Protein AF-A0A3B9BKG1-F1 (afdb_monomer_lite)

Structure (mmCIF, N/CA/C/O backbone):
data_AF-A0A3B9BKG1-F1
#
_entry.id   AF-A0A3B9BKG1-F1
#
loop_
_atom_site.group_PDB
_atom_site.id
_atom_site.type_symbol
_atom_site.label_atom_id
_atom_site.label_alt_id
_atom_site.label_comp_id
_atom_site.label_asym_id
_atom_site.label_entity_id
_atom_site.label_seq_id
_atom_site.pdbx_PDB_ins_code
_atom_site.Cartn_x
_atom_site.Cartn_y
_atom_site.Cartn_z
_atom_site.occupancy
_atom_site.B_iso_or_equiv
_atom_site.auth_seq_id
_atom_site.auth_comp_id
_atom_site.auth_asym_id
_atom_site.auth_atom_id
_atom_site.pdbx_PDB_model_num
ATOM 1 N N . MET A 1 1 ? 39.204 -1.267 -49.281 1.00 63.12 1 MET A N 1
ATOM 2 C CA . MET A 1 1 ? 39.635 -0.740 -47.963 1.00 63.12 1 MET A CA 1
ATOM 3 C C . MET A 1 1 ? 38.884 0.532 -47.555 1.00 63.12 1 MET A C 1
ATOM 5 O O . MET A 1 1 ? 38.162 0.467 -46.575 1.00 63.12 1 MET A O 1
ATOM 9 N N . ARG A 1 2 ? 38.929 1.644 -48.314 1.00 71.88 2 ARG A N 1
ATOM 10 C CA . ARG A 1 2 ? 38.238 2.910 -47.951 1.00 71.88 2 ARG A CA 1
ATOM 11 C C . ARG A 1 2 ? 36.724 2.782 -47.713 1.00 71.88 2 ARG A C 1
ATOM 13 O O . ARG A 1 2 ? 36.225 3.286 -46.722 1.00 71.88 2 ARG A O 1
ATOM 20 N N . LYS A 1 3 ? 36.000 2.078 -48.594 1.00 71.31 3 LYS A N 1
ATOM 21 C CA . LYS A 1 3 ? 34.551 1.848 -48.432 1.00 71.31 3 LYS A CA 1
ATOM 22 C C . LYS A 1 3 ? 34.247 1.057 -47.154 1.00 71.31 3 LYS A C 1
ATOM 24 O O . LYS A 1 3 ? 33.406 1.485 -46.385 1.00 71.31 3 LYS A O 1
ATOM 29 N N . PHE A 1 4 ? 34.973 -0.034 -46.901 1.00 76.50 4 PHE A N 1
ATOM 30 C CA . PHE A 1 4 ? 34.823 -0.849 -45.687 1.00 76.50 4 PHE A CA 1
ATOM 31 C C . PHE A 1 4 ? 35.035 -0.029 -44.406 1.00 76.50 4 PHE A C 1
ATOM 33 O O . PHE A 1 4 ? 34.214 -0.111 -43.504 1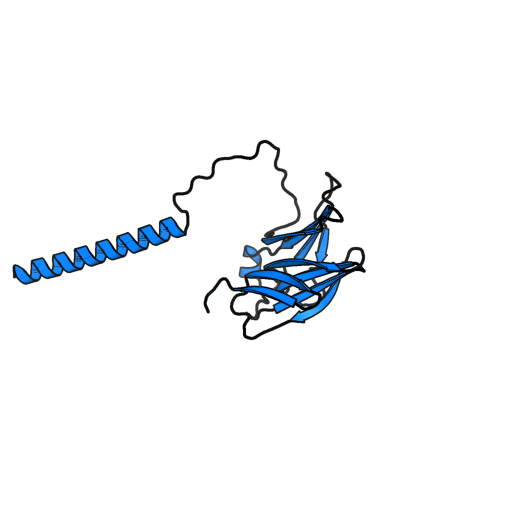.00 76.50 4 PHE A O 1
ATOM 40 N N . LEU A 1 5 ? 36.061 0.830 -44.379 1.00 75.94 5 LEU A N 1
ATOM 41 C CA . LEU A 1 5 ? 36.351 1.707 -43.241 1.00 75.94 5 LEU A CA 1
ATOM 42 C C . LEU A 1 5 ? 35.248 2.759 -43.000 1.00 75.94 5 LEU A C 1
ATOM 44 O O . LEU A 1 5 ? 34.920 3.065 -41.857 1.00 75.94 5 LEU A O 1
ATOM 48 N N . ILE A 1 6 ? 34.652 3.285 -44.079 1.00 82.38 6 ILE A N 1
ATOM 49 C CA . ILE A 1 6 ? 33.501 4.199 -44.007 1.00 82.38 6 ILE A CA 1
ATOM 50 C C . ILE A 1 6 ? 32.278 3.463 -43.445 1.00 82.38 6 ILE A C 1
ATOM 52 O O . ILE A 1 6 ? 31.661 3.956 -42.510 1.00 82.38 6 ILE A O 1
ATOM 56 N N . TRP A 1 7 ? 31.966 2.263 -43.949 1.00 85.25 7 TRP A N 1
ATOM 57 C CA . TRP A 1 7 ? 30.835 1.462 -43.465 1.00 85.25 7 TRP A CA 1
ATOM 58 C C . TRP A 1 7 ? 30.982 1.073 -41.990 1.00 85.25 7 TRP A C 1
ATOM 60 O O . TRP A 1 7 ? 30.036 1.241 -41.225 1.00 85.25 7 TRP A O 1
ATOM 70 N N . SER A 1 8 ? 32.164 0.618 -41.561 1.00 87.00 8 SER A N 1
ATOM 71 C CA . SER A 1 8 ? 32.418 0.297 -40.151 1.00 87.00 8 SER A CA 1
ATOM 72 C C . SER A 1 8 ? 32.323 1.531 -39.251 1.00 87.00 8 SER A C 1
ATOM 74 O O . SER A 1 8 ? 31.765 1.449 -38.160 1.00 87.00 8 SER A O 1
ATOM 76 N N . GLY A 1 9 ? 32.817 2.684 -39.717 1.00 92.00 9 GLY A N 1
ATOM 77 C CA . GLY A 1 9 ? 32.697 3.952 -38.995 1.00 92.00 9 GLY A CA 1
ATOM 78 C C . GLY A 1 9 ? 31.243 4.411 -38.857 1.00 92.00 9 GLY A C 1
ATOM 79 O O . GLY A 1 9 ? 30.825 4.805 -37.771 1.00 92.00 9 GLY A O 1
ATOM 80 N N . SER A 1 10 ? 30.447 4.298 -39.924 1.00 92.69 10 SER A N 1
ATOM 81 C CA . SER A 1 10 ? 29.017 4.618 -39.897 1.00 92.69 10 SER A CA 1
ATOM 82 C C . SER A 1 10 ? 28.234 3.699 -38.960 1.00 92.69 10 SER A C 1
ATOM 84 O O . SER A 1 10 ? 27.397 4.186 -38.208 1.00 92.69 10 SER A O 1
ATOM 86 N N . ILE A 1 11 ? 28.522 2.394 -38.955 1.00 95.62 11 ILE A N 1
ATOM 87 C CA . ILE A 1 11 ? 27.881 1.439 -38.038 1.00 95.62 11 ILE A CA 1
ATOM 88 C C . ILE A 1 11 ? 28.213 1.784 -36.585 1.00 95.62 11 ILE A C 1
ATOM 90 O O . ILE A 1 11 ? 27.308 1.856 -35.756 1.00 95.62 11 ILE A O 1
ATOM 94 N N . LEU A 1 12 ? 29.486 2.046 -36.277 1.00 96.44 12 LEU A N 1
ATOM 95 C CA . LEU A 1 12 ? 29.896 2.426 -34.927 1.00 96.44 12 LEU A CA 1
ATOM 96 C C . LEU A 1 12 ? 29.211 3.723 -34.473 1.00 96.44 12 LEU A C 1
ATOM 98 O O . LEU A 1 12 ? 28.721 3.792 -33.350 1.00 96.44 12 LEU A O 1
ATOM 102 N N . LEU A 1 13 ? 29.125 4.726 -35.351 1.00 97.06 13 LEU A N 1
ATOM 103 C CA . LEU A 1 13 ? 28.426 5.975 -35.053 1.00 97.06 13 LEU A CA 1
ATOM 104 C C . LEU A 1 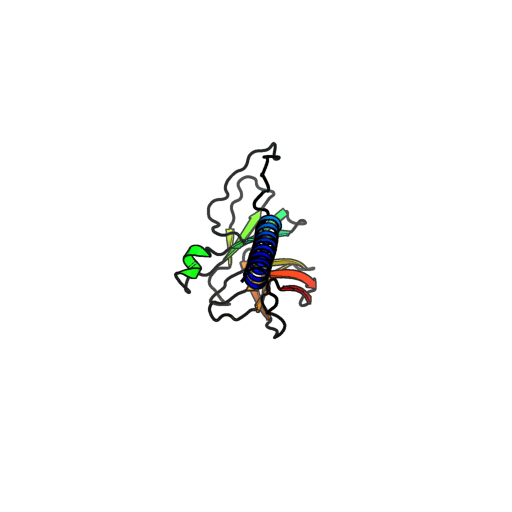13 ? 26.935 5.738 -34.779 1.00 97.06 13 LEU A C 1
ATOM 106 O O . LEU A 1 13 ? 26.409 6.270 -33.806 1.00 97.06 13 LEU A O 1
ATOM 110 N N . ILE A 1 14 ? 26.262 4.920 -35.594 1.00 97.75 14 ILE A N 1
ATOM 111 C CA . ILE A 1 14 ? 24.848 4.577 -35.385 1.00 97.75 14 ILE A CA 1
ATOM 112 C C . ILE A 1 14 ? 24.661 3.885 -34.032 1.00 97.75 14 ILE A C 1
ATOM 114 O O . ILE A 1 14 ? 23.768 4.266 -33.280 1.00 97.75 14 ILE A O 1
ATOM 118 N N . LEU A 1 15 ? 25.519 2.921 -33.685 1.00 97.94 15 LEU A N 1
ATOM 119 C CA . LEU A 1 15 ? 25.455 2.238 -32.392 1.00 97.94 15 LEU A CA 1
ATOM 120 C C . LEU A 1 15 ? 25.651 3.211 -31.226 1.00 97.94 15 LEU A C 1
ATOM 122 O O . LEU A 1 15 ? 24.878 3.177 -30.274 1.00 97.94 15 LEU A O 1
ATOM 126 N N . LEU A 1 16 ? 26.628 4.118 -31.313 1.00 98.06 16 LEU A N 1
ATOM 127 C CA . LEU A 1 16 ? 26.847 5.141 -30.289 1.00 98.06 16 LEU A CA 1
ATOM 128 C C . LEU A 1 16 ? 25.638 6.067 -30.138 1.00 98.06 16 LEU A C 1
ATOM 130 O O . LEU A 1 16 ? 25.251 6.372 -29.011 1.00 98.06 16 LEU A O 1
ATOM 134 N N . LEU A 1 17 ? 25.016 6.483 -31.243 1.00 98.25 17 LEU A N 1
ATOM 135 C CA . LEU A 1 17 ? 23.815 7.319 -31.212 1.00 98.25 17 LEU A CA 1
ATOM 136 C C . LEU A 1 17 ? 22.628 6.580 -30.587 1.00 98.25 17 LEU A C 1
ATOM 138 O O . LEU A 1 17 ? 21.941 7.151 -29.743 1.00 98.25 17 LEU A O 1
ATOM 142 N N . VAL A 1 18 ? 22.416 5.309 -30.940 1.00 98.31 18 VAL A N 1
ATOM 143 C CA . VAL A 1 18 ? 21.352 4.478 -30.356 1.00 98.31 18 VAL A CA 1
ATOM 144 C C . VAL A 1 18 ? 21.588 4.273 -28.863 1.00 98.31 18 VAL A C 1
ATOM 146 O O . VAL A 1 18 ? 20.689 4.529 -28.067 1.00 98.31 18 VAL A O 1
ATOM 149 N N . CYS A 1 19 ? 22.797 3.880 -28.459 1.00 98.38 19 CYS A N 1
ATOM 150 C CA . CYS A 1 19 ? 23.144 3.721 -27.048 1.00 98.38 19 CYS A CA 1
ATOM 151 C C . CYS A 1 19 ? 22.964 5.032 -26.276 1.00 98.38 19 CYS A C 1
ATOM 153 O O . CYS A 1 19 ? 22.360 5.027 -25.208 1.00 98.38 19 CYS A O 1
ATOM 155 N N . SER A 1 20 ? 23.421 6.159 -26.828 1.00 98.06 20 SER A N 1
ATOM 156 C CA . SER A 1 20 ? 23.258 7.471 -26.190 1.00 98.06 20 SER A CA 1
ATOM 157 C C . SER A 1 20 ? 21.784 7.832 -26.035 1.00 98.06 20 SER A C 1
ATOM 159 O O . SER A 1 20 ? 21.371 8.266 -24.965 1.00 98.06 20 SER A O 1
ATOM 161 N N . PHE A 1 21 ? 20.971 7.600 -27.069 1.00 98.19 21 PHE A N 1
ATOM 162 C CA . PHE A 1 21 ? 19.529 7.821 -27.006 1.00 98.19 21 PHE A CA 1
ATOM 163 C C . PHE A 1 21 ? 18.869 6.971 -25.915 1.00 98.19 21 PHE A C 1
ATOM 165 O O . PHE A 1 21 ? 18.082 7.498 -25.133 1.00 98.19 21 PHE A O 1
ATOM 172 N N . LEU A 1 22 ? 19.205 5.680 -25.829 1.00 98.06 22 LEU A N 1
ATOM 173 C CA . LEU A 1 22 ? 18.661 4.779 -24.810 1.00 98.06 22 LEU A CA 1
ATOM 174 C C . LEU A 1 22 ? 19.084 5.190 -23.394 1.00 98.06 22 LEU A C 1
ATOM 176 O O . LEU A 1 22 ? 18.243 5.211 -22.500 1.00 98.06 22 LEU A O 1
ATOM 180 N N . VAL A 1 23 ? 20.349 5.573 -23.197 1.00 98.12 23 VAL A N 1
ATOM 181 C CA . VAL A 1 23 ? 20.853 6.063 -21.904 1.00 98.12 23 VAL A CA 1
ATOM 182 C C . VAL A 1 23 ? 20.146 7.353 -21.503 1.00 98.12 23 VAL A C 1
ATOM 184 O O . VAL A 1 23 ? 19.643 7.442 -20.389 1.00 98.12 23 VAL A O 1
ATOM 187 N N . ILE A 1 24 ? 20.048 8.333 -22.406 1.00 97.69 24 ILE A N 1
ATOM 188 C CA . ILE A 1 24 ? 19.346 9.592 -22.124 1.00 97.69 24 ILE A CA 1
ATOM 189 C C . ILE A 1 24 ? 17.885 9.305 -21.777 1.00 97.69 24 ILE A C 1
ATOM 191 O O . ILE A 1 24 ? 17.399 9.789 -20.761 1.00 97.69 24 ILE A O 1
ATOM 195 N N . ARG A 1 25 ? 17.202 8.462 -22.562 1.00 97.38 25 ARG A N 1
ATOM 196 C CA . ARG A 1 25 ? 15.817 8.051 -22.291 1.00 97.38 25 ARG A CA 1
ATOM 197 C C . ARG A 1 25 ? 15.670 7.430 -20.909 1.00 97.38 25 ARG A C 1
ATOM 199 O O . ARG A 1 25 ? 14.759 7.830 -20.198 1.00 97.38 25 ARG A O 1
ATOM 206 N N . PHE A 1 26 ? 16.561 6.514 -20.532 1.00 97.06 26 PHE A N 1
ATOM 207 C CA . PHE A 1 26 ? 16.555 5.866 -19.222 1.00 97.06 26 PHE A CA 1
ATOM 208 C C . PHE A 1 26 ? 16.785 6.861 -18.076 1.00 97.06 26 PHE A C 1
ATOM 210 O O . PHE A 1 26 ? 16.043 6.853 -17.094 1.00 97.06 26 PHE A O 1
ATOM 217 N N . LEU A 1 27 ? 17.782 7.743 -18.200 1.00 97.69 27 LEU A N 1
ATOM 218 C CA . LEU A 1 27 ? 18.088 8.743 -17.174 1.00 97.69 27 LEU A CA 1
ATOM 219 C C . LEU A 1 27 ? 16.939 9.748 -17.019 1.00 97.69 27 LEU A C 1
ATOM 221 O O . LEU A 1 27 ? 16.564 10.087 -15.899 1.00 97.69 27 LEU A O 1
ATOM 225 N N . THR A 1 28 ? 16.334 10.180 -18.129 1.00 96.50 28 THR A N 1
ATOM 226 C CA . THR A 1 28 ? 15.171 11.072 -18.108 1.00 96.50 28 THR A CA 1
ATOM 227 C C . THR A 1 28 ? 13.930 10.380 -17.544 1.00 96.50 28 THR A C 1
ATOM 229 O O . THR A 1 28 ? 13.273 10.962 -16.691 1.00 96.50 28 THR A O 1
ATOM 232 N N . SER A 1 29 ? 13.610 9.145 -17.953 1.00 95.25 29 SER A N 1
ATOM 233 C CA . SER A 1 29 ? 12.439 8.421 -17.426 1.00 95.25 29 SER A CA 1
ATOM 234 C C . SER A 1 29 ? 12.567 8.078 -15.944 1.00 95.25 29 SER A C 1
ATOM 236 O O . SER A 1 29 ? 11.560 7.963 -15.258 1.00 95.25 29 SER A O 1
ATOM 238 N N . SER A 1 30 ? 13.799 7.928 -15.453 1.00 95.69 30 SER A N 1
ATOM 239 C CA . SER A 1 30 ? 14.095 7.675 -14.039 1.00 95.69 30 SER A CA 1
ATOM 240 C C . SER A 1 30 ? 14.192 8.958 -13.207 1.00 95.69 30 SER A C 1
ATOM 242 O O . SER A 1 30 ? 14.594 8.892 -12.050 1.00 95.69 30 SER A O 1
ATOM 244 N N . ASN A 1 31 ? 13.883 10.128 -13.785 1.00 95.81 31 ASN A N 1
ATOM 245 C CA . ASN A 1 31 ? 14.009 11.433 -13.127 1.00 95.81 31 ASN A CA 1
ATOM 246 C C . ASN A 1 31 ? 15.415 11.710 -12.552 1.00 95.81 31 ASN A C 1
ATOM 248 O O . ASN A 1 31 ? 15.557 12.444 -11.579 1.00 95.81 31 ASN A O 1
ATOM 252 N N . TYR A 1 32 ? 16.474 11.162 -13.161 1.00 96.56 32 TYR A N 1
ATOM 253 C CA . TYR A 1 32 ? 17.847 11.254 -12.639 1.00 96.56 32 TYR A CA 1
ATOM 254 C C . TYR A 1 32 ? 18.352 12.700 -12.502 1.00 96.56 32 TYR A C 1
ATOM 256 O O . TYR A 1 32 ? 19.176 13.003 -11.645 1.00 96.56 32 TYR A O 1
ATOM 264 N N . PHE A 1 33 ? 17.865 13.600 -13.357 1.00 95.69 33 PHE A N 1
ATOM 265 C CA . PHE A 1 33 ? 18.269 15.009 -13.376 1.00 95.69 33 PHE A CA 1
ATOM 266 C C . PHE A 1 33 ? 17.336 15.923 -12.569 1.00 95.69 33 PHE A C 1
ATOM 268 O O . PHE A 1 33 ? 17.474 17.143 -12.638 1.00 95.69 33 PHE A O 1
ATOM 275 N N . THR A 1 34 ? 16.370 15.361 -11.842 1.00 94.62 34 THR A N 1
ATOM 276 C CA . THR A 1 34 ? 15.419 16.133 -11.041 1.00 94.62 34 THR A CA 1
ATOM 277 C C . THR A 1 34 ? 16.038 16.489 -9.693 1.00 94.62 34 THR A C 1
ATOM 279 O O . THR A 1 34 ? 16.384 15.611 -8.907 1.00 94.62 34 THR A O 1
ATOM 282 N N . THR A 1 35 ? 16.135 17.785 -9.401 1.00 95.25 35 THR A N 1
ATOM 283 C CA . THR A 1 35 ? 16.521 18.290 -8.076 1.00 95.25 35 THR A CA 1
ATOM 284 C C . THR A 1 35 ? 15.276 18.487 -7.217 1.00 95.25 35 THR A C 1
ATOM 286 O O . THR A 1 35 ? 14.286 19.054 -7.680 1.00 95.25 35 THR A O 1
ATOM 289 N N . LEU A 1 36 ? 15.321 18.028 -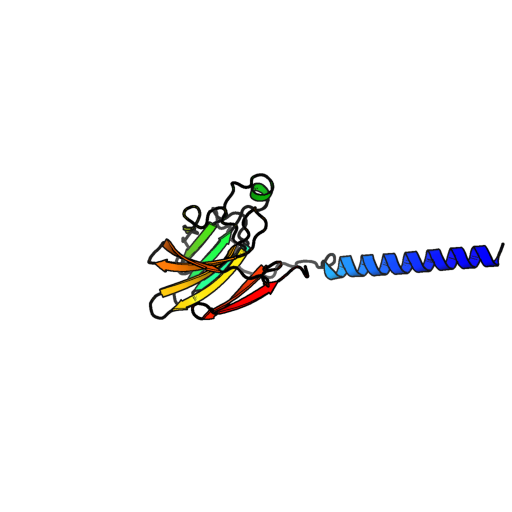5.964 1.00 92.25 36 LEU A N 1
ATOM 290 C CA . LEU A 1 36 ? 14.245 18.224 -4.994 1.00 92.25 36 LEU A CA 1
ATOM 291 C C . LEU A 1 36 ? 14.537 19.453 -4.133 1.00 92.25 36 LEU A C 1
ATOM 293 O O . LEU A 1 36 ? 15.419 19.422 -3.278 1.00 92.25 36 LEU A O 1
ATOM 297 N N . GLU A 1 37 ? 13.769 20.516 -4.346 1.00 93.19 37 GLU A N 1
ATOM 298 C CA . GLU A 1 37 ? 13.819 21.719 -3.517 1.00 93.19 37 GLU A CA 1
ATOM 299 C C . GLU A 1 37 ? 12.803 21.609 -2.359 1.00 93.19 37 GLU A C 1
ATOM 301 O O . GLU A 1 37 ? 11.632 21.267 -2.594 1.00 93.19 37 GLU A O 1
ATOM 306 N N . PRO A 1 38 ? 13.199 21.889 -1.102 1.00 88.88 38 PRO A N 1
ATOM 307 C CA . PRO A 1 38 ? 12.272 21.920 0.024 1.00 88.88 38 PRO A CA 1
ATOM 308 C C . PRO A 1 38 ? 11.179 22.977 -0.179 1.00 88.88 38 PRO A C 1
ATOM 310 O O . PRO A 1 38 ? 11.470 24.146 -0.415 1.00 88.88 38 PRO A O 1
ATOM 313 N N . HIS A 1 39 ? 9.914 22.576 -0.051 1.00 89.00 39 HIS A N 1
ATOM 314 C CA . HIS A 1 39 ? 8.754 23.455 -0.266 1.00 89.00 39 HIS A CA 1
ATOM 315 C C . HIS A 1 39 ? 7.747 23.440 0.897 1.00 89.00 39 HIS A C 1
ATOM 317 O O . HIS A 1 39 ? 6.697 24.075 0.814 1.00 89.00 39 HIS A O 1
ATOM 323 N N . PHE A 1 40 ? 8.050 22.733 1.989 1.00 91.12 40 PHE A N 1
ATOM 324 C CA . PHE A 1 40 ? 7.199 22.674 3.175 1.00 91.12 40 PHE A CA 1
ATOM 325 C C . PHE A 1 40 ? 7.685 23.662 4.240 1.00 91.12 40 PHE A C 1
ATOM 327 O O . PHE A 1 40 ? 8.838 23.610 4.660 1.00 91.12 40 PHE A O 1
ATOM 334 N N . ALA A 1 41 ? 6.799 24.560 4.676 1.00 88.25 41 ALA A N 1
ATOM 335 C CA . ALA A 1 41 ? 7.106 25.595 5.668 1.00 88.25 41 ALA A CA 1
ATOM 336 C C . ALA A 1 41 ? 6.835 25.167 7.127 1.00 88.25 41 ALA A C 1
ATOM 338 O O . ALA A 1 41 ? 7.050 25.958 8.043 1.00 88.25 41 ALA A O 1
ATOM 339 N N . GLY A 1 42 ? 6.320 23.953 7.347 1.00 90.00 42 GLY A N 1
ATOM 340 C CA . GLY A 1 42 ? 6.030 23.416 8.678 1.00 90.00 42 GLY A CA 1
ATOM 341 C C . GLY A 1 42 ? 7.191 22.625 9.285 1.00 90.00 42 GLY A C 1
ATOM 342 O O . GLY A 1 42 ? 8.321 22.656 8.800 1.00 90.00 42 GLY A O 1
ATOM 343 N N . SER A 1 43 ? 6.900 21.884 10.354 1.00 89.44 43 SER A N 1
ATOM 344 C CA . SER A 1 43 ? 7.825 20.925 10.961 1.00 89.44 43 SER A CA 1
ATOM 345 C C . SER A 1 43 ? 7.435 19.495 10.593 1.00 89.44 43 SER A C 1
ATOM 347 O O . SER A 1 43 ? 6.258 19.146 10.549 1.00 89.44 43 SER A O 1
ATOM 349 N N . CYS A 1 44 ? 8.437 18.660 10.333 1.00 89.50 44 CYS A N 1
ATOM 350 C CA . CYS A 1 44 ? 8.243 17.230 10.130 1.00 89.50 44 CYS A CA 1
ATOM 351 C C . CYS A 1 44 ? 8.619 16.491 11.410 1.00 89.50 44 CYS A C 1
ATOM 353 O O . CYS A 1 44 ? 9.668 16.758 12.001 1.00 89.50 44 CYS A O 1
ATOM 355 N N . GLN A 1 45 ? 7.791 15.531 11.806 1.00 87.00 45 GLN A N 1
ATOM 356 C CA . GLN A 1 45 ? 8.107 14.599 12.879 1.00 87.00 45 GLN A CA 1
ATOM 357 C C . GLN A 1 45 ? 8.054 13.177 12.339 1.00 87.00 45 GLN A C 1
ATOM 359 O O . GLN A 1 45 ? 7.169 12.817 11.567 1.00 87.00 45 GLN A O 1
ATOM 364 N N . MET A 1 46 ? 9.035 12.374 12.734 1.00 87.06 46 MET A N 1
ATOM 365 C CA . MET A 1 46 ? 9.058 10.960 12.392 1.00 87.06 46 MET A CA 1
ATOM 366 C C . MET A 1 46 ? 8.027 10.227 13.247 1.00 87.06 46 MET A C 1
ATOM 368 O O . MET A 1 46 ? 8.034 10.381 14.466 1.00 87.06 46 MET A O 1
ATOM 372 N N . LEU A 1 47 ? 7.187 9.406 12.619 1.00 84.94 47 LEU A N 1
ATOM 373 C CA . LEU A 1 47 ? 6.285 8.500 13.325 1.00 84.94 47 LEU A CA 1
ATOM 374 C C . LEU A 1 47 ? 7.039 7.196 13.630 1.00 84.94 47 LEU A C 1
ATOM 376 O O . LEU A 1 47 ? 7.321 6.432 12.705 1.00 84.94 47 LEU A O 1
ATOM 380 N N . PRO A 1 48 ? 7.424 6.930 14.891 1.00 86.25 48 PRO A N 1
ATOM 381 C CA . PRO A 1 48 ? 8.128 5.701 15.225 1.00 86.25 48 PRO A CA 1
ATOM 382 C C . PRO A 1 48 ? 7.183 4.494 15.140 1.00 86.25 48 PRO A C 1
ATOM 384 O O . PRO A 1 48 ? 5.983 4.612 15.377 1.00 86.25 48 PRO A O 1
ATOM 387 N N . GLY A 1 49 ? 7.740 3.313 14.869 1.00 84.94 49 GLY A N 1
ATOM 388 C CA . GLY A 1 49 ? 7.014 2.039 14.965 1.00 84.94 49 GLY A CA 1
ATOM 389 C C . GLY A 1 49 ? 6.397 1.516 13.665 1.00 84.94 49 GLY A C 1
ATOM 390 O O . GLY A 1 49 ? 5.958 0.369 13.649 1.00 84.94 49 GLY A O 1
ATOM 391 N N . VAL A 1 50 ? 6.429 2.288 12.575 1.00 91.62 50 VAL A N 1
ATOM 392 C CA . VAL A 1 50 ? 6.047 1.823 11.231 1.00 91.62 50 VAL A CA 1
ATOM 393 C C . VAL A 1 50 ? 7.289 1.802 10.348 1.00 91.62 50 VAL A C 1
ATOM 395 O O . VAL A 1 50 ? 7.910 2.836 10.108 1.00 91.62 50 VAL A O 1
ATOM 398 N N . VAL A 1 51 ? 7.678 0.618 9.878 1.00 92.12 51 VAL A N 1
ATOM 399 C CA . VAL A 1 51 ? 8.839 0.434 8.998 1.00 92.12 51 VAL A CA 1
ATOM 400 C C . VAL A 1 51 ? 8.354 -0.038 7.640 1.00 92.12 51 VAL A C 1
ATOM 402 O O . VAL A 1 51 ? 7.601 -1.002 7.552 1.00 92.12 51 VAL A O 1
ATOM 405 N N . GLY A 1 52 ? 8.810 0.636 6.585 1.00 93.94 52 GLY A N 1
ATOM 406 C CA . GLY A 1 52 ? 8.414 0.295 5.222 1.00 93.94 52 GLY A CA 1
ATOM 407 C C . GLY A 1 52 ? 6.932 0.548 4.958 1.00 93.94 52 GLY A C 1
ATOM 408 O O . GLY A 1 52 ? 6.302 -0.268 4.289 1.00 93.94 52 GLY A O 1
ATOM 409 N N . ALA A 1 53 ? 6.397 1.651 5.502 1.00 95.50 53 ALA A N 1
ATOM 410 C CA . ALA A 1 53 ? 5.103 2.184 5.086 1.00 95.50 53 ALA A CA 1
ATOM 411 C C . ALA A 1 53 ? 5.100 2.308 3.564 1.00 95.50 53 ALA A C 1
ATOM 413 O O . ALA A 1 53 ? 6.052 2.852 2.995 1.00 95.50 53 ALA A O 1
ATOM 414 N N . GLU A 1 54 ? 4.086 1.743 2.929 1.00 95.69 54 GLU A N 1
ATOM 415 C CA . GLU A 1 54 ? 4.023 1.690 1.482 1.00 95.69 54 GLU A CA 1
ATOM 416 C C . GLU A 1 54 ? 2.885 2.518 0.928 1.00 95.69 54 GLU A C 1
ATOM 418 O O . GLU A 1 54 ? 3.156 3.393 0.111 1.00 95.69 54 GLU A O 1
ATOM 423 N N . ASP A 1 55 ? 1.680 2.310 1.440 1.00 98.12 55 ASP A N 1
ATOM 424 C CA . ASP A 1 55 ? 0.518 3.077 1.038 1.00 98.12 55 ASP A CA 1
ATOM 425 C C . ASP A 1 55 ? -0.301 3.536 2.248 1.00 98.12 55 ASP A C 1
ATOM 427 O O . ASP A 1 55 ? -0.148 3.044 3.377 1.00 98.12 55 ASP A O 1
ATOM 431 N N . LEU A 1 56 ? -1.129 4.549 2.015 1.00 97.69 56 LEU A N 1
ATOM 432 C CA . LEU A 1 56 ? -1.977 5.164 3.014 1.00 97.69 56 LEU A CA 1
ATOM 433 C C . LEU A 1 56 ? -3.314 5.584 2.426 1.00 97.69 56 LEU A C 1
ATOM 435 O O . LEU A 1 56 ? -3.397 6.051 1.297 1.00 97.69 56 LEU A O 1
ATOM 439 N N . ASP A 1 57 ? -4.343 5.544 3.261 1.00 98.19 57 ASP A N 1
ATOM 440 C CA . ASP A 1 57 ? -5.637 6.133 2.940 1.00 98.19 57 ASP A CA 1
ATOM 441 C C . ASP A 1 57 ? -6.268 6.701 4.218 1.00 98.19 57 ASP A C 1
ATOM 443 O O . ASP A 1 57 ? -5.943 6.285 5.336 1.00 98.19 57 ASP A O 1
ATOM 447 N N . ILE A 1 58 ? -7.124 7.710 4.076 1.00 97.38 58 ILE A N 1
ATOM 448 C CA . ILE A 1 58 ? -7.686 8.462 5.199 1.00 97.38 58 ILE A CA 1
ATOM 449 C C . ILE A 1 58 ? -9.204 8.364 5.162 1.00 97.38 58 ILE A C 1
ATOM 451 O O . ILE A 1 58 ? -9.859 8.830 4.229 1.00 97.38 58 ILE A O 1
ATOM 455 N N . ASP A 1 59 ? -9.782 7.857 6.247 1.00 95.38 59 ASP A N 1
ATOM 456 C CA . ASP A 1 59 ? -11.200 8.043 6.512 1.00 95.38 59 ASP A CA 1
ATOM 457 C C . ASP A 1 59 ? -11.437 9.495 6.942 1.00 95.38 59 ASP A C 1
ATOM 459 O O . ASP A 1 59 ? -11.284 9.864 8.108 1.00 95.38 59 ASP A O 1
ATOM 463 N N . ILE A 1 60 ? -11.803 10.333 5.974 1.00 94.69 60 ILE A N 1
ATOM 464 C CA . ILE A 1 60 ? -12.024 11.770 6.171 1.00 94.69 60 ILE A CA 1
ATOM 465 C C . ILE A 1 60 ? -13.152 12.048 7.173 1.00 94.69 60 ILE A C 1
ATOM 467 O O . ILE A 1 60 ? -13.122 13.078 7.843 1.00 94.69 60 ILE A O 1
ATOM 471 N N . ALA A 1 61 ? -14.142 11.157 7.295 1.00 92.94 61 ALA A N 1
ATOM 472 C CA . ALA A 1 61 ? -15.275 11.382 8.190 1.00 92.94 61 ALA A CA 1
ATOM 473 C C . ALA A 1 61 ? -14.869 11.275 9.665 1.00 92.94 61 ALA A C 1
ATOM 475 O O . ALA A 1 61 ? -15.401 12.006 10.500 1.00 92.94 61 ALA A O 1
ATOM 476 N N . THR A 1 62 ? -13.926 10.383 9.977 1.00 93.12 62 THR A N 1
ATOM 477 C CA . THR A 1 62 ? -13.423 10.175 11.341 1.00 93.12 62 THR A CA 1
ATOM 478 C C . THR A 1 62 ? -12.068 10.837 11.587 1.00 93.12 62 THR A C 1
ATOM 480 O O . THR A 1 62 ? -11.671 10.991 12.737 1.00 93.12 62 THR A O 1
ATOM 483 N N . GLY A 1 63 ? -11.357 11.252 10.535 1.00 96.00 63 GLY A N 1
ATOM 484 C CA . GLY A 1 63 ? -9.977 11.724 10.627 1.00 96.00 63 GLY A CA 1
ATOM 485 C C . GLY A 1 63 ? -9.001 10.596 10.967 1.00 96.00 63 GLY A C 1
ATOM 486 O O . GLY A 1 63 ? -7.994 10.841 11.620 1.00 96.00 63 GLY A O 1
ATOM 487 N N . THR A 1 64 ? -9.289 9.359 10.554 1.00 95.56 64 THR A N 1
ATOM 488 C CA . THR A 1 64 ? -8.421 8.205 10.829 1.00 95.56 64 THR A CA 1
ATOM 489 C C . THR A 1 64 ? -7.567 7.873 9.609 1.00 95.56 64 THR A C 1
ATOM 491 O O . THR A 1 64 ? -8.089 7.580 8.537 1.00 95.56 64 THR A O 1
ATOM 494 N N . LEU A 1 65 ? -6.248 7.881 9.784 1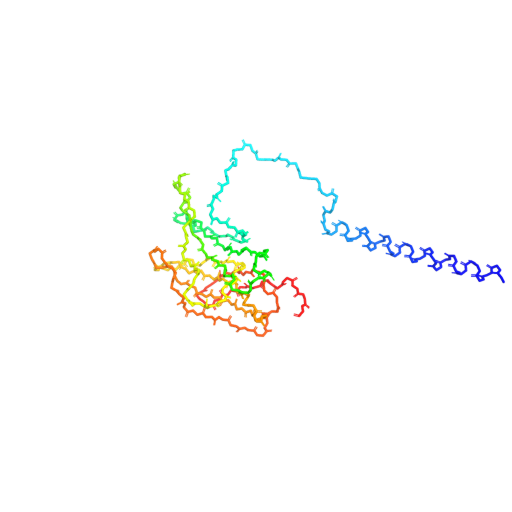.00 96.19 65 LEU A N 1
ATOM 495 C CA . LEU A 1 65 ? -5.271 7.384 8.819 1.00 96.19 65 LEU A CA 1
ATOM 496 C C . LEU A 1 65 ? -5.168 5.862 8.916 1.00 96.19 65 LEU A C 1
ATOM 498 O O . LEU A 1 65 ? -5.056 5.337 10.023 1.00 96.19 65 LEU A O 1
ATOM 502 N N . TYR A 1 66 ? -5.104 5.184 7.777 1.00 96.94 66 TYR A N 1
ATOM 503 C CA . TYR A 1 66 ? -4.748 3.775 7.645 1.00 96.94 66 TYR A CA 1
ATOM 504 C C . TYR A 1 66 ? -3.471 3.646 6.818 1.00 96.94 66 TYR A C 1
ATOM 506 O O . TYR A 1 66 ? -3.243 4.431 5.903 1.00 96.94 66 TYR A O 1
ATOM 514 N N . LEU A 1 67 ? -2.621 2.683 7.171 1.00 97.31 67 LEU A N 1
ATOM 515 C CA . LEU A 1 67 ? -1.311 2.474 6.552 1.00 97.31 67 LEU A CA 1
ATOM 516 C C . LEU A 1 67 ? -1.098 0.995 6.256 1.00 97.31 67 LEU A C 1
ATOM 518 O O . LEU A 1 67 ? -1.296 0.168 7.151 1.00 97.31 67 LEU A O 1
ATOM 522 N N . SER A 1 68 ? -0.603 0.680 5.062 1.00 97.50 68 SER A N 1
ATOM 523 C CA . SER A 1 68 ? 0.062 -0.591 4.784 1.00 97.50 68 SER A CA 1
ATOM 524 C C . SER A 1 68 ? 1.557 -0.467 5.027 1.00 97.50 68 SER A C 1
ATOM 526 O O . SER A 1 68 ? 2.180 0.556 4.734 1.00 97.50 68 SER A O 1
ATOM 528 N N . ALA A 1 69 ? 2.164 -1.504 5.600 1.00 96.12 69 ALA A N 1
ATOM 529 C CA . ALA A 1 69 ? 3.606 -1.522 5.773 1.00 96.12 69 ALA A CA 1
ATOM 530 C C . ALA A 1 69 ? 4.192 -2.928 5.688 1.00 96.12 69 ALA A C 1
ATOM 532 O O . ALA A 1 69 ? 3.619 -3.903 6.175 1.00 96.12 69 ALA A O 1
ATOM 533 N N . LEU A 1 70 ? 5.389 -3.003 5.117 1.00 94.56 70 LEU A N 1
ATOM 534 C CA . LEU A 1 70 ? 6.232 -4.188 5.107 1.00 94.56 70 LEU A CA 1
ATOM 535 C C . LEU A 1 70 ? 7.692 -3.742 5.087 1.00 94.56 70 LEU A C 1
ATOM 537 O O . LEU A 1 70 ? 8.111 -3.000 4.195 1.00 94.56 70 LEU A O 1
ATOM 541 N N . ASP A 1 71 ? 8.503 -4.258 6.012 1.00 93.50 71 ASP A N 1
ATOM 542 C CA . ASP A 1 71 ? 9.956 -4.115 5.923 1.00 93.50 71 ASP A CA 1
ATOM 543 C C . ASP A 1 71 ? 10.486 -4.983 4.772 1.00 93.50 71 ASP A C 1
ATOM 545 O O . ASP A 1 71 ? 10.955 -6.103 4.968 1.00 93.50 71 ASP A O 1
ATOM 549 N N . ARG A 1 72 ? 10.395 -4.461 3.542 1.00 89.56 72 ARG A N 1
ATOM 550 C CA . ARG A 1 72 ? 10.772 -5.169 2.309 1.00 89.56 72 ARG A CA 1
ATOM 551 C C . ARG A 1 72 ? 12.237 -5.589 2.276 1.00 89.56 72 ARG A C 1
ATOM 553 O O . ARG A 1 72 ? 12.561 -6.552 1.592 1.00 89.56 72 ARG A O 1
ATOM 560 N N . ARG A 1 73 ? 13.121 -4.886 2.996 1.00 88.69 73 ARG A N 1
ATOM 561 C CA . ARG A 1 73 ? 14.540 -5.262 3.065 1.00 88.69 73 ARG A CA 1
ATOM 562 C C . ARG A 1 73 ? 14.675 -6.573 3.823 1.00 88.69 73 ARG A C 1
ATOM 564 O O . ARG A 1 73 ? 15.227 -7.523 3.290 1.00 88.69 73 ARG A O 1
ATOM 571 N N . ARG A 1 74 ? 14.090 -6.647 5.021 1.00 88.62 74 ARG A N 1
ATOM 572 C CA . ARG A 1 74 ? 14.101 -7.876 5.824 1.00 88.62 74 ARG A CA 1
ATOM 573 C C . ARG A 1 74 ? 13.260 -8.985 5.204 1.00 88.62 74 ARG A C 1
ATOM 575 O O . ARG A 1 74 ? 13.678 -10.132 5.220 1.00 88.62 74 ARG A O 1
ATOM 582 N N . ALA A 1 75 ? 12.107 -8.651 4.634 1.00 85.75 75 ALA A N 1
ATOM 583 C CA . ALA A 1 75 ? 11.203 -9.622 4.025 1.00 85.75 75 ALA A CA 1
ATOM 584 C C . ALA A 1 75 ? 11.722 -10.225 2.711 1.00 85.75 75 ALA A C 1
ATOM 586 O O . ALA A 1 75 ? 11.184 -11.239 2.262 1.00 85.75 75 ALA A O 1
ATOM 587 N N . GLY A 1 76 ? 12.725 -9.597 2.084 1.00 83.19 76 GLY A N 1
ATOM 588 C CA . GLY A 1 76 ? 13.484 -10.179 0.976 1.00 83.19 76 GLY A CA 1
ATOM 589 C C . GLY A 1 76 ? 14.509 -11.220 1.435 1.00 83.19 76 GLY A C 1
ATOM 590 O O . GLY A 1 76 ? 14.783 -12.159 0.693 1.00 83.19 76 GLY A O 1
ATOM 591 N N . ASP A 1 77 ? 15.028 -11.080 2.658 1.00 86.00 77 ASP A N 1
ATOM 592 C CA . ASP A 1 77 ? 15.994 -12.007 3.259 1.00 86.00 77 ASP A CA 1
ATOM 593 C C . ASP A 1 77 ? 15.312 -13.147 4.040 1.00 86.00 77 ASP A C 1
ATOM 595 O O . ASP A 1 77 ? 15.871 -14.239 4.156 1.00 86.00 77 ASP A O 1
ATOM 599 N N . ASP A 1 78 ? 14.112 -12.906 4.578 1.00 82.81 78 ASP A N 1
ATOM 600 C CA . ASP A 1 78 ? 13.357 -13.856 5.397 1.00 82.81 78 ASP A CA 1
ATOM 601 C C . ASP A 1 78 ? 11.865 -13.883 4.996 1.00 82.81 78 ASP A C 1
ATOM 603 O O . ASP A 1 78 ? 11.141 -12.900 5.209 1.00 82.81 78 ASP A O 1
ATOM 607 N N . PRO A 1 79 ? 11.368 -15.006 4.436 1.00 78.38 79 PRO A N 1
ATOM 608 C CA . PRO A 1 79 ? 9.978 -15.130 4.022 1.00 78.38 79 PRO A CA 1
ATOM 609 C C . PRO A 1 79 ? 8.984 -15.084 5.198 1.00 78.38 79 PRO A C 1
ATOM 611 O O . PRO A 1 79 ? 7.806 -14.825 4.974 1.00 78.38 79 PRO A O 1
ATOM 614 N N . LEU A 1 80 ? 9.439 -15.278 6.442 1.00 81.94 80 LEU A N 1
ATOM 615 C CA . LEU A 1 80 ? 8.596 -15.267 7.643 1.00 81.94 80 LEU A CA 1
ATOM 616 C C . LEU A 1 80 ? 8.242 -13.855 8.131 1.00 81.94 80 LEU A C 1
ATOM 618 O O . LEU A 1 80 ? 7.434 -13.701 9.051 1.00 81.94 80 LEU A O 1
ATOM 622 N N . ILE A 1 81 ? 8.852 -12.817 7.553 1.00 85.81 81 ILE A N 1
ATOM 623 C CA . ILE A 1 81 ? 8.524 -11.431 7.883 1.00 85.81 81 ILE A CA 1
ATOM 624 C C . ILE A 1 81 ? 7.215 -11.050 7.194 1.00 85.81 81 ILE A C 1
ATOM 626 O O . ILE A 1 81 ? 7.181 -10.780 5.993 1.00 85.81 81 ILE A O 1
ATOM 630 N N . ASN A 1 82 ? 6.155 -10.983 7.994 1.00 90.31 82 ASN A N 1
ATOM 631 C CA . ASN A 1 82 ? 4.874 -10.429 7.583 1.00 90.31 82 ASN A CA 1
ATOM 632 C C . ASN A 1 82 ? 4.905 -8.901 7.611 1.00 90.31 82 ASN A C 1
ATOM 634 O O . ASN A 1 82 ? 5.608 -8.270 8.407 1.00 90.31 82 ASN A O 1
ATOM 638 N N . GLY A 1 83 ? 4.087 -8.317 6.753 1.00 93.88 83 GLY A N 1
ATOM 639 C CA . GLY A 1 83 ? 3.682 -6.934 6.853 1.00 93.88 83 GLY A CA 1
ATOM 640 C C . GLY A 1 83 ? 2.483 -6.774 7.773 1.00 93.88 83 GLY A C 1
ATOM 641 O O . GLY A 1 83 ? 2.030 -7.702 8.448 1.00 93.88 83 GLY A O 1
ATOM 642 N N . ALA A 1 84 ? 1.984 -5.551 7.815 1.00 94.75 84 ALA A N 1
ATOM 643 C CA . ALA A 1 84 ? 0.992 -5.138 8.779 1.00 94.75 84 ALA A CA 1
ATOM 644 C C . ALA A 1 84 ? 0.135 -3.995 8.247 1.00 94.75 84 ALA A C 1
ATOM 646 O O . ALA A 1 84 ? 0.534 -3.257 7.343 1.00 94.75 84 ALA A O 1
ATOM 647 N N . LEU A 1 85 ? -1.034 -3.844 8.866 1.00 95.62 85 LEU A N 1
ATOM 648 C CA . LEU A 1 85 ? -1.849 -2.646 8.740 1.00 95.62 85 LEU A CA 1
ATOM 649 C C . LEU A 1 85 ? -1.826 -1.890 10.058 1.00 95.62 85 LEU A C 1
ATOM 651 O O . LEU A 1 85 ? -1.903 -2.485 11.142 1.00 95.62 85 LEU A O 1
ATOM 655 N N . TYR A 1 86 ? -1.759 -0.572 9.948 1.00 95.62 86 TYR A N 1
ATOM 656 C CA . TYR A 1 86 ? -1.804 0.336 11.080 1.00 95.62 86 TYR A CA 1
ATOM 657 C C . TYR A 1 86 ? -2.928 1.343 10.901 1.00 95.62 86 TYR A C 1
ATOM 659 O O . TYR A 1 86 ? -3.334 1.633 9.777 1.00 95.62 86 TYR A O 1
ATOM 667 N N . ARG A 1 87 ? -3.381 1.920 12.013 1.00 95.12 87 ARG A N 1
ATOM 668 C CA . ARG A 1 87 ? -4.214 3.125 11.996 1.00 95.12 87 ARG A CA 1
ATOM 669 C C . ARG A 1 87 ? -3.718 4.193 12.955 1.00 95.12 87 ARG A C 1
ATOM 671 O O . ARG A 1 87 ? -3.061 3.870 13.942 1.00 95.12 87 ARG A O 1
ATOM 678 N N . MET A 1 88 ? -4.081 5.444 12.715 1.00 95.06 88 MET A N 1
ATOM 679 C CA . MET A 1 88 ? -3.747 6.574 13.581 1.00 95.06 88 MET A CA 1
ATOM 680 C C . MET A 1 88 ? -4.857 7.626 13.532 1.00 95.06 88 MET A C 1
ATOM 682 O O . MET A 1 88 ? -5.324 7.966 12.450 1.00 95.06 88 MET A O 1
ATOM 686 N N . ASP A 1 89 ? -5.267 8.145 14.687 1.00 95.25 89 ASP A N 1
ATOM 687 C CA . ASP A 1 89 ? -6.203 9.273 14.763 1.00 95.25 89 ASP A CA 1
ATOM 688 C C . ASP A 1 89 ? -5.454 10.574 14.448 1.00 95.25 89 ASP A C 1
ATOM 690 O O . ASP A 1 89 ? -4.488 10.912 15.125 1.00 95.25 89 ASP A O 1
ATOM 694 N N . LEU A 1 90 ? -5.864 11.288 13.403 1.00 95.62 90 LEU A N 1
ATOM 695 C CA . LEU A 1 90 ? -5.243 12.547 12.986 1.00 95.62 90 LEU A CA 1
ATOM 696 C C . LEU A 1 90 ? -5.754 13.753 13.782 1.00 95.62 90 LEU A C 1
ATOM 698 O O . LEU A 1 90 ? -5.190 14.841 13.660 1.00 95.62 90 LEU A O 1
ATOM 702 N N . ASN A 1 91 ? -6.808 13.586 14.583 1.00 96.50 91 ASN A N 1
ATOM 703 C CA . ASN A 1 91 ? -7.345 14.651 15.427 1.00 96.50 91 ASN A CA 1
ATOM 704 C C . ASN A 1 91 ? -6.589 14.778 16.758 1.00 96.50 91 ASN A C 1
ATOM 706 O O . ASN A 1 91 ? -6.679 15.817 17.414 1.00 96.50 91 ASN A O 1
ATOM 710 N N . ASP A 1 92 ? -5.844 13.743 17.152 1.00 94.94 92 ASP A N 1
ATOM 711 C CA . ASP A 1 92 ? -4.979 13.753 18.327 1.00 94.94 92 ASP A CA 1
ATOM 712 C C . ASP A 1 92 ? -3.511 13.963 17.899 1.00 94.94 92 ASP A C 1
ATOM 714 O O . ASP A 1 92 ? -2.904 13.066 17.310 1.00 94.94 92 ASP A O 1
ATOM 718 N N . PRO A 1 93 ? -2.898 15.126 18.196 1.00 89.12 93 PRO A N 1
ATOM 719 C CA . PRO A 1 93 ? -1.516 15.413 17.807 1.00 89.12 93 PRO A CA 1
ATOM 720 C C . PRO A 1 93 ? -0.488 14.488 18.478 1.00 89.12 93 PRO A C 1
ATOM 722 O O . PRO A 1 93 ? 0.640 14.368 17.995 1.00 89.12 93 PRO A O 1
ATOM 725 N N . GLU A 1 94 ? -0.858 13.821 19.574 1.00 91.50 94 GLU A N 1
ATOM 726 C CA . GLU A 1 94 ? -0.002 12.857 20.267 1.00 91.50 94 GLU A CA 1
ATOM 727 C C . GLU A 1 94 ? -0.262 11.408 19.839 1.00 91.50 94 GLU A C 1
ATOM 729 O O . GLU A 1 94 ? 0.453 10.501 20.285 1.00 91.50 94 GLU A O 1
ATOM 734 N N . ALA A 1 95 ? -1.220 11.174 18.934 1.00 92.69 95 ALA A N 1
ATOM 735 C CA . ALA A 1 95 ? -1.508 9.846 18.426 1.00 92.69 95 ALA A CA 1
ATOM 736 C C . ALA A 1 95 ? -0.270 9.202 17.792 1.00 92.69 95 ALA A C 1
ATOM 738 O O . ALA A 1 95 ? 0.635 9.845 17.243 1.00 92.69 95 ALA A O 1
ATOM 739 N N . ARG A 1 96 ? -0.229 7.875 17.884 1.00 93.25 96 ARG A N 1
ATOM 740 C CA . ARG A 1 96 ? 0.800 7.037 17.269 1.00 93.25 96 ARG A CA 1
ATOM 741 C C . ARG A 1 96 ? 0.127 5.931 16.464 1.00 93.25 96 ARG A C 1
ATOM 743 O O . ARG A 1 96 ? -0.966 5.506 16.849 1.00 93.25 96 ARG A O 1
ATOM 750 N N . PRO A 1 97 ? 0.767 5.437 15.390 1.00 94.50 97 PRO A N 1
ATOM 751 C CA . PRO A 1 97 ? 0.242 4.309 14.637 1.00 94.50 97 PRO A CA 1
ATOM 752 C C . PRO A 1 97 ? 0.028 3.086 15.534 1.00 94.50 97 PRO A C 1
ATOM 754 O O . PRO A 1 97 ? 0.938 2.631 16.227 1.00 94.50 97 PRO A O 1
ATOM 757 N N . GLN A 1 98 ? -1.187 2.554 15.515 1.00 94.00 98 GLN A N 1
ATOM 758 C CA . GLN A 1 98 ? -1.593 1.352 16.229 1.00 94.00 98 GLN A CA 1
ATOM 759 C C . GLN A 1 98 ? -1.667 0.195 15.243 1.00 94.00 98 GLN A C 1
ATOM 761 O O . GLN A 1 98 ? -2.307 0.320 14.201 1.00 94.00 98 GLN A O 1
ATOM 766 N N . LEU A 1 99 ? -1.038 -0.929 15.583 1.00 93.19 99 LEU A N 1
ATOM 767 C CA . LEU A 1 99 ? -1.145 -2.165 14.815 1.00 93.19 99 LEU A CA 1
ATOM 768 C C . LEU A 1 99 ? -2.587 -2.687 14.882 1.00 93.19 99 LEU A C 1
ATOM 770 O O . LEU A 1 99 ? -3.096 -2.943 15.974 1.00 93.19 99 LEU A O 1
ATOM 774 N N . ILE A 1 100 ? -3.220 -2.866 13.725 1.00 92.88 100 ILE A N 1
ATOM 775 C CA . ILE A 1 100 ? -4.588 -3.406 13.610 1.00 92.88 100 ILE A CA 1
ATOM 776 C C . ILE A 1 100 ? -4.640 -4.745 12.878 1.00 92.88 100 ILE A C 1
ATOM 778 O O . ILE A 1 100 ? -5.669 -5.418 12.898 1.00 92.88 100 ILE A O 1
ATOM 782 N N . TRP A 1 101 ? -3.534 -5.135 12.238 1.00 90.44 101 TRP A N 1
ATOM 783 C CA . TRP A 1 101 ? -3.383 -6.422 11.574 1.00 90.44 101 TRP A CA 1
ATOM 784 C C . TRP A 1 101 ? -1.910 -6.798 11.401 1.00 90.44 101 TRP A C 1
ATOM 786 O O . TRP A 1 101 ? -1.120 -5.944 11.009 1.00 90.44 101 TRP A O 1
ATOM 796 N N . GLY A 1 102 ? -1.544 -8.062 11.647 1.00 76.94 102 GLY A N 1
ATOM 797 C CA . GLY A 1 102 ? -0.158 -8.526 11.465 1.00 76.94 102 GLY A CA 1
ATOM 798 C C . GLY A 1 102 ? 0.152 -9.990 11.816 1.00 76.94 102 GLY A C 1
ATOM 799 O O . GLY A 1 102 ? 1.317 -10.301 12.052 1.00 76.94 102 GLY A O 1
ATOM 800 N N . GLY A 1 103 ? -0.836 -10.897 11.900 1.00 65.56 103 GLY A N 1
ATOM 801 C CA . GLY A 1 103 ? -0.512 -12.299 12.225 1.00 65.56 103 GLY A CA 1
ATOM 802 C C . GLY A 1 103 ? -1.649 -13.285 12.504 1.00 65.56 103 GLY A C 1
ATOM 803 O O . GLY A 1 103 ? -1.387 -14.279 13.173 1.00 65.56 103 GLY A O 1
ATOM 804 N N . ALA A 1 104 ? -2.884 -13.026 12.059 1.00 63.81 104 ALA A N 1
ATOM 805 C CA . ALA A 1 104 ? -3.976 -13.996 12.193 1.00 63.81 104 ALA A CA 1
ATOM 806 C C . ALA A 1 104 ? -4.108 -14.855 10.920 1.00 63.81 104 ALA A C 1
ATOM 808 O O . ALA A 1 104 ? -3.435 -15.867 10.820 1.00 63.81 104 ALA A O 1
ATOM 809 N N . GLU A 1 105 ? -4.930 -14.449 9.954 1.00 67.44 105 GLU A N 1
ATOM 810 C CA . GLU A 1 105 ? -5.100 -15.071 8.628 1.00 67.44 105 GLU A CA 1
ATOM 811 C C . GLU A 1 105 ? -5.739 -14.028 7.692 1.00 67.44 105 GLU A C 1
ATOM 813 O O . GLU A 1 105 ? -6.738 -13.435 8.103 1.00 67.44 105 GLU A O 1
ATOM 818 N N . PRO A 1 106 ? -5.211 -13.743 6.489 1.00 67.75 106 PRO A N 1
ATOM 819 C CA . PRO A 1 106 ? -4.295 -14.582 5.720 1.00 67.75 106 PRO A CA 1
ATOM 820 C C . PRO A 1 106 ? -2.871 -14.602 6.289 1.00 67.75 106 PRO A C 1
ATOM 822 O O . PRO A 1 106 ? -2.324 -13.563 6.668 1.00 67.75 106 PRO A O 1
ATOM 825 N N . GLY A 1 107 ? -2.289 -15.799 6.383 1.00 72.62 107 GLY A N 1
ATOM 826 C CA . GLY A 1 107 ? -0.859 -15.992 6.620 1.00 72.62 107 GLY A CA 1
ATOM 827 C C . GLY A 1 107 ? -0.013 -15.451 5.461 1.00 72.62 107 GLY A C 1
ATOM 828 O O . GLY A 1 107 ? -0.517 -15.267 4.356 1.00 72.62 107 GLY A O 1
ATOM 829 N N . ASP A 1 108 ? 1.274 -15.179 5.716 1.00 87.31 108 ASP A N 1
ATOM 830 C CA . ASP A 1 108 ? 2.203 -14.595 4.725 1.00 87.31 108 ASP A CA 1
ATOM 831 C C . ASP A 1 108 ? 1.680 -13.284 4.107 1.00 87.31 108 ASP A C 1
ATOM 833 O O . ASP A 1 108 ? 1.684 -13.053 2.897 1.00 87.31 108 ASP A O 1
ATOM 837 N N . PHE A 1 109 ? 1.157 -12.426 4.980 1.00 93.12 109 PHE A N 1
ATOM 838 C CA . PHE A 1 109 ? 0.544 -11.164 4.605 1.00 93.12 109 PHE A CA 1
ATOM 839 C C . PHE A 1 109 ? 1.615 -10.134 4.252 1.00 93.12 109 PHE A C 1
ATOM 841 O O . PHE A 1 109 ? 2.390 -9.710 5.108 1.00 93.12 109 PHE A O 1
ATOM 848 N N . ARG A 1 110 ? 1.646 -9.703 2.995 1.00 94.56 110 ARG A N 1
ATOM 849 C CA . ARG A 1 110 ? 2.623 -8.772 2.419 1.00 94.56 110 ARG A CA 1
ATOM 850 C C . ARG A 1 110 ? 1.861 -7.661 1.697 1.00 94.56 110 ARG A C 1
ATOM 852 O O . ARG A 1 110 ? 1.689 -7.733 0.477 1.00 94.56 110 ARG A O 1
ATOM 859 N N . PRO A 1 111 ? 1.353 -6.672 2.453 1.00 96.38 111 PRO A N 1
ATOM 860 C CA . PRO A 1 111 ? 0.454 -5.670 1.924 1.00 96.38 111 PRO A CA 1
ATOM 861 C C . PRO A 1 111 ? 1.182 -4.681 1.011 1.00 96.38 111 PRO A C 1
ATOM 863 O O . PRO A 1 111 ? 2.354 -4.343 1.226 1.00 96.38 111 PRO A O 1
ATOM 866 N N . HIS A 1 112 ? 0.452 -4.228 0.004 1.00 96.75 112 HIS A N 1
ATOM 867 C CA . HIS A 1 112 ? 0.827 -3.173 -0.929 1.00 96.75 112 HIS A CA 1
ATOM 868 C C . HIS A 1 112 ? -0.273 -2.094 -0.876 1.00 96.75 112 HIS A C 1
ATOM 870 O O . HIS A 1 112 ? -0.690 -1.745 0.237 1.00 96.75 112 HIS A O 1
ATOM 876 N N . GLY A 1 113 ? -0.773 -1.625 -2.024 1.00 98.25 113 GLY A N 1
ATOM 877 C CA . GLY A 1 113 ? -1.814 -0.602 -2.080 1.00 98.25 113 GLY A CA 1
ATOM 878 C C . GLY A 1 113 ? -3.089 -0.957 -1.309 1.00 98.25 113 GLY A C 1
ATOM 879 O O . GLY A 1 113 ? -3.493 -2.131 -1.220 1.00 98.25 113 GLY A O 1
ATOM 880 N N . ILE A 1 114 ? -3.718 0.067 -0.736 1.00 98.56 114 ILE A N 1
ATOM 881 C CA . ILE A 1 114 ? -4.937 -0.031 0.062 1.00 98.56 114 ILE A CA 1
ATOM 882 C C . ILE A 1 114 ? -6.002 0.944 -0.424 1.00 98.56 114 ILE A C 1
ATOM 884 O O . ILE A 1 114 ? -5.731 2.030 -0.913 1.00 98.56 114 ILE A O 1
ATOM 888 N N . SER A 1 115 ? -7.264 0.575 -0.226 1.00 98.62 115 SER A N 1
ATOM 889 C CA . SER A 1 115 ? -8.372 1.491 -0.480 1.00 98.62 115 SER A CA 1
ATOM 890 C C . SER A 1 115 ? -9.478 1.309 0.539 1.00 98.62 115 SER A C 1
ATOM 892 O O . SER A 1 115 ? -9.925 0.188 0.816 1.00 98.62 115 SER A O 1
ATOM 894 N N . LEU A 1 116 ? -9.933 2.429 1.087 1.00 97.81 116 LEU A N 1
ATOM 895 C CA . LEU A 1 116 ? -11.039 2.485 2.022 1.00 97.81 116 LEU A CA 1
ATOM 896 C C . LEU A 1 116 ? -12.369 2.614 1.283 1.00 97.81 116 LEU A C 1
ATOM 898 O O . LEU A 1 116 ? -12.533 3.362 0.321 1.00 97.81 116 LEU A O 1
ATOM 902 N N . LEU A 1 117 ? -13.367 1.904 1.791 1.00 97.19 117 LEU A N 1
ATOM 903 C CA . LEU A 1 117 ? -14.745 1.999 1.349 1.00 97.19 117 LEU A CA 1
ATOM 904 C C . LEU A 1 117 ? -15.644 2.242 2.563 1.00 97.19 117 LEU A C 1
ATOM 906 O O . LEU A 1 117 ? -15.908 1.302 3.319 1.00 97.19 117 LEU A O 1
ATOM 910 N N . PRO A 1 118 ? -16.165 3.467 2.735 1.00 93.88 118 PRO A N 1
ATOM 911 C CA . PRO A 1 118 ? -17.198 3.738 3.722 1.00 93.88 118 PRO A CA 1
ATOM 912 C C . PRO A 1 118 ? -18.445 2.883 3.474 1.00 93.88 118 PRO A C 1
ATOM 914 O O . PRO A 1 118 ? -18.910 2.738 2.338 1.00 93.88 118 PRO A O 1
ATOM 917 N N . GLN A 1 119 ? -19.000 2.329 4.546 1.00 89.25 119 GLN A N 1
ATOM 918 C CA . GLN A 1 119 ? -20.227 1.537 4.552 1.00 89.25 119 GLN A CA 1
ATOM 919 C C . GLN A 1 119 ? -21.245 2.154 5.523 1.00 89.25 119 GLN A C 1
ATOM 921 O O . GLN A 1 119 ? -20.868 2.940 6.390 1.00 89.25 119 GLN A O 1
ATOM 926 N N . PRO A 1 120 ? -22.546 1.831 5.402 1.00 86.12 120 PRO A N 1
ATOM 927 C CA . PRO A 1 120 ? -23.558 2.341 6.330 1.00 86.12 120 PRO A CA 1
ATOM 928 C C . PRO A 1 120 ? -23.291 1.995 7.803 1.00 86.12 120 PRO A C 1
ATOM 930 O O . PRO A 1 120 ? -23.705 2.737 8.688 1.00 86.12 120 PRO A O 1
ATOM 933 N N . ASP A 1 121 ? -22.634 0.866 8.054 1.00 81.81 121 ASP A N 1
ATOM 934 C CA . ASP A 1 121 ? -22.393 0.261 9.364 1.00 81.81 121 ASP A CA 1
ATOM 935 C C . ASP A 1 121 ? -20.908 0.209 9.758 1.00 81.81 121 ASP A C 1
ATOM 937 O O . ASP A 1 121 ? -20.577 -0.335 10.810 1.00 81.81 121 ASP A O 1
ATOM 941 N N . GLY A 1 122 ? -20.011 0.797 8.961 1.00 88.38 122 GLY A N 1
ATOM 942 C CA . GLY A 1 122 ? -18.587 0.806 9.274 1.00 88.38 122 GLY A CA 1
ATOM 943 C C . GLY A 1 122 ? -17.699 1.180 8.097 1.00 88.38 122 GLY A C 1
ATOM 944 O O . GLY A 1 122 ? -18.092 1.904 7.184 1.00 88.38 122 GLY A O 1
ATOM 945 N N . LEU A 1 123 ? -16.473 0.673 8.132 1.00 93.94 123 LEU A N 1
ATOM 946 C CA . LEU A 1 123 ? -15.464 0.900 7.109 1.00 93.94 123 LEU A CA 1
ATOM 947 C C . LEU A 1 123 ? -14.977 -0.449 6.593 1.00 93.94 123 LEU A C 1
ATOM 949 O O . LEU A 1 123 ? -14.736 -1.367 7.375 1.00 93.94 123 LEU A O 1
ATOM 953 N N . ARG A 1 124 ? -14.808 -0.562 5.280 1.00 96.06 124 ARG A N 1
ATOM 954 C CA . ARG A 1 124 ? -14.164 -1.709 4.644 1.00 96.06 124 ARG A CA 1
ATOM 955 C C . ARG A 1 124 ? -12.824 -1.287 4.074 1.00 96.06 124 ARG A C 1
ATOM 957 O O . ARG A 1 124 ? -12.727 -0.224 3.471 1.00 96.06 124 ARG A O 1
ATOM 964 N N . ILE A 1 125 ? -11.818 -2.134 4.236 1.00 97.38 125 ILE A N 1
ATOM 965 C CA . ILE A 1 125 ? -10.477 -1.934 3.695 1.00 97.38 125 ILE A CA 1
ATOM 966 C C . ILE A 1 125 ? -10.210 -3.039 2.685 1.00 97.38 125 ILE A C 1
ATOM 968 O O . ILE A 1 125 ? -10.385 -4.222 2.978 1.00 97.38 125 ILE A O 1
ATOM 972 N N . PHE A 1 126 ? -9.798 -2.637 1.495 1.00 98.50 126 PHE A N 1
ATOM 973 C CA . PHE A 1 126 ? -9.284 -3.516 0.461 1.00 98.50 126 PHE A CA 1
ATOM 974 C C . PHE A 1 126 ? -7.770 -3.383 0.451 1.00 98.50 126 PHE A C 1
ATOM 976 O O . PHE A 1 126 ? -7.262 -2.267 0.528 1.00 98.50 126 PHE A O 1
ATOM 983 N N . VAL A 1 127 ? -7.064 -4.503 0.364 1.00 98.12 127 VAL A N 1
ATOM 984 C CA . VAL A 1 127 ? -5.606 -4.530 0.469 1.00 98.12 127 VAL A CA 1
ATOM 985 C C . VAL A 1 127 ? -5.043 -5.450 -0.590 1.00 98.12 127 VAL A C 1
ATOM 987 O O . VAL A 1 127 ? -5.427 -6.617 -0.656 1.00 98.12 127 VAL A O 1
ATOM 990 N N . ILE A 1 128 ? -4.115 -4.956 -1.400 1.00 98.12 128 ILE A N 1
ATOM 991 C CA . ILE A 1 128 ? -3.321 -5.833 -2.259 1.00 98.12 128 ILE A CA 1
ATOM 992 C C . ILE A 1 128 ? -2.368 -6.630 -1.380 1.00 98.12 128 ILE A C 1
ATOM 994 O O .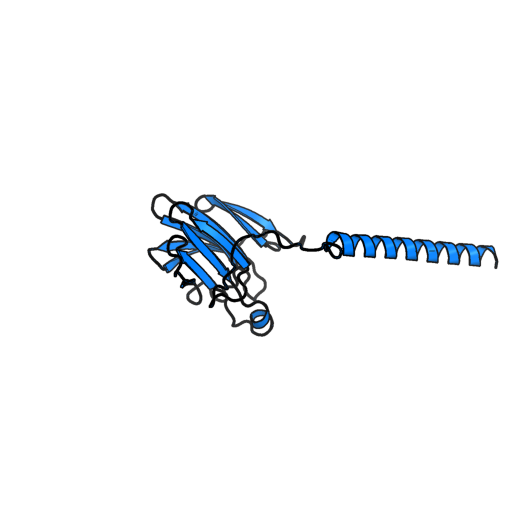 ILE A 1 128 ? -1.663 -6.064 -0.549 1.00 98.12 128 ILE A O 1
ATOM 998 N N . ASN A 1 129 ? -2.340 -7.943 -1.575 1.00 96.62 129 ASN A N 1
ATOM 999 C CA . ASN A 1 129 ? -1.471 -8.861 -0.860 1.00 96.62 129 ASN A CA 1
ATOM 1000 C C . ASN A 1 129 ? -0.605 -9.651 -1.850 1.00 96.62 129 ASN A C 1
ATOM 1002 O O . ASN A 1 129 ? -1.106 -10.181 -2.848 1.00 96.62 129 ASN A O 1
ATOM 1006 N N . HIS A 1 130 ? 0.690 -9.751 -1.546 1.00 94.62 130 HIS A N 1
ATOM 1007 C CA . HIS A 1 130 ? 1.679 -10.483 -2.340 1.00 94.62 130 HIS A CA 1
ATOM 1008 C C . HIS A 1 130 ? 2.371 -11.578 -1.525 1.00 94.62 130 HIS A C 1
ATOM 1010 O O . HIS A 1 130 ? 3.538 -11.392 -1.161 1.00 94.62 130 HIS A O 1
ATOM 1016 N N . PRO A 1 131 ? 1.703 -12.708 -1.234 1.00 92.25 131 PRO A N 1
ATOM 1017 C CA . PRO A 1 131 ? 2.345 -13.818 -0.541 1.00 92.25 131 PRO A CA 1
ATOM 1018 C C . PRO A 1 131 ? 3.668 -14.236 -1.203 1.00 92.25 131 PRO A C 1
ATOM 1020 O O . PRO A 1 131 ? 3.884 -14.078 -2.409 1.00 92.25 131 PRO A O 1
ATOM 1023 N N . SER A 1 132 ? 4.587 -14.773 -0.406 1.00 90.06 132 SER A N 1
ATOM 1024 C CA . SER A 1 132 ? 5.941 -15.153 -0.825 1.00 90.06 132 SER A CA 1
ATOM 1025 C C . SER A 1 132 ? 5.981 -16.272 -1.870 1.00 90.06 132 SER A C 1
ATOM 1027 O O . SER A 1 132 ? 7.004 -16.447 -2.534 1.00 90.06 132 SER A O 1
ATOM 1029 N N . ASP A 1 133 ? 4.874 -16.992 -2.069 1.00 90.81 133 ASP A N 1
ATOM 1030 C CA . ASP A 1 133 ? 4.717 -17.995 -3.127 1.00 90.81 133 ASP A CA 1
ATOM 1031 C C . ASP A 1 133 ? 4.572 -17.390 -4.540 1.00 90.81 133 ASP A C 1
ATOM 1033 O O . ASP A 1 133 ? 4.554 -18.120 -5.534 1.00 90.81 133 ASP A O 1
ATOM 1037 N N . GLY A 1 134 ? 4.511 -16.057 -4.638 1.00 90.00 134 GLY A N 1
ATOM 1038 C CA . GLY A 1 134 ? 4.392 -15.313 -5.888 1.00 90.00 134 GLY A CA 1
ATOM 1039 C C . GLY A 1 134 ? 2.955 -15.151 -6.380 1.00 90.00 134 GLY A C 1
ATOM 1040 O O . GLY A 1 134 ? 2.752 -14.590 -7.457 1.00 90.00 134 GLY A O 1
ATOM 1041 N N . SER A 1 135 ? 1.963 -15.623 -5.623 1.00 93.81 135 SER A N 1
ATOM 1042 C CA . SER A 1 135 ? 0.555 -15.349 -5.892 1.00 93.81 135 SER A CA 1
ATOM 1043 C C . SER A 1 135 ? 0.184 -13.904 -5.551 1.00 93.81 135 SER A C 1
ATOM 1045 O O . SER A 1 135 ? 0.931 -13.158 -4.909 1.00 93.81 135 SER A O 1
ATOM 1047 N N . HIS A 1 136 ? -0.982 -13.479 -6.037 1.00 96.25 136 HIS A N 1
ATOM 1048 C CA . HIS A 1 136 ? -1.517 -12.145 -5.809 1.00 96.25 136 HIS A CA 1
ATOM 1049 C C . HIS A 1 136 ? -2.983 -12.237 -5.421 1.00 96.25 136 HIS A C 1
ATOM 1051 O O . HIS A 1 136 ? -3.758 -12.965 -6.052 1.00 96.25 136 HIS A O 1
ATOM 1057 N N . ALA A 1 137 ? -3.363 -11.459 -4.418 1.00 97.06 137 ALA A N 1
ATOM 1058 C CA . ALA A 1 137 ? -4.731 -11.391 -3.952 1.00 97.06 137 ALA A CA 1
ATOM 1059 C C . ALA A 1 137 ? -5.127 -9.963 -3.579 1.00 97.06 137 ALA A C 1
ATOM 1061 O O . ALA A 1 137 ? -4.285 -9.106 -3.316 1.00 97.06 137 ALA A O 1
ATOM 1062 N N . VAL A 1 138 ? -6.435 -9.736 -3.534 1.00 98.25 138 VAL A N 1
ATOM 1063 C CA . VAL A 1 138 ? -7.029 -8.613 -2.815 1.00 98.25 138 VAL A CA 1
ATOM 1064 C C . VAL A 1 138 ? -7.703 -9.170 -1.573 1.00 98.25 138 VAL A C 1
ATOM 1066 O O . VAL A 1 138 ? -8.642 -9.960 -1.671 1.00 98.25 138 VAL A O 1
ATOM 1069 N N . GLU A 1 139 ? -7.227 -8.750 -0.412 1.00 97.31 139 GLU A N 1
ATOM 1070 C CA . GLU A 1 139 ? -7.798 -9.086 0.885 1.00 97.31 139 GLU A CA 1
ATOM 1071 C C . GLU A 1 139 ? -8.809 -8.016 1.284 1.00 97.31 139 GLU A C 1
ATOM 1073 O O . GLU A 1 139 ? -8.529 -6.817 1.216 1.00 97.31 139 GLU A O 1
ATOM 1078 N N . ILE A 1 140 ? -9.994 -8.447 1.699 1.00 96.81 140 ILE A N 1
ATOM 1079 C CA . ILE A 1 140 ? -11.067 -7.568 2.150 1.00 96.81 140 ILE A CA 1
ATOM 1080 C C . ILE A 1 140 ? -11.233 -7.731 3.653 1.00 96.81 140 ILE A C 1
ATOM 1082 O O . ILE A 1 140 ? -11.497 -8.831 4.145 1.00 96.81 140 ILE A O 1
ATOM 1086 N N . PHE A 1 141 ? -11.163 -6.612 4.366 1.00 95.44 141 PHE A N 1
ATOM 1087 C CA . PHE A 1 141 ? -11.386 -6.529 5.801 1.00 95.44 141 PHE A CA 1
ATOM 1088 C C . PHE A 1 141 ? -12.540 -5.580 6.112 1.00 95.44 141 PHE A C 1
ATOM 1090 O O . PHE A 1 141 ? -12.645 -4.516 5.509 1.00 95.44 141 PHE A O 1
ATOM 1097 N N . ASP A 1 142 ? -13.366 -5.930 7.092 1.00 94.25 142 ASP A N 1
ATOM 1098 C CA . ASP A 1 142 ? -14.269 -4.977 7.738 1.00 94.25 142 ASP A CA 1
ATOM 1099 C C . ASP A 1 142 ? -13.599 -4.466 9.023 1.00 94.25 142 ASP A C 1
ATOM 1101 O O . ASP A 1 142 ? -12.981 -5.235 9.766 1.00 94.25 142 ASP A O 1
ATOM 1105 N N . VAL A 1 143 ? -13.702 -3.164 9.285 1.00 90.81 143 VAL A N 1
ATOM 1106 C CA . VAL A 1 143 ? -13.213 -2.541 10.518 1.00 90.81 143 VAL A CA 1
ATOM 1107 C C . VAL A 1 143 ? -14.281 -2.701 11.596 1.00 90.81 143 VAL A C 1
ATOM 1109 O O . VAL A 1 143 ? -15.353 -2.107 11.500 1.00 90.81 143 VAL A O 1
ATOM 1112 N N . ALA A 1 144 ? -13.981 -3.486 12.631 1.00 79.25 144 ALA A N 1
ATOM 1113 C CA . ALA A 1 144 ? -14.841 -3.673 13.796 1.00 79.25 144 ALA A CA 1
ATOM 1114 C C . ALA A 1 144 ? -14.158 -3.071 15.033 1.00 79.25 144 ALA A C 1
ATOM 1116 O O . ALA A 1 144 ? -13.160 -3.604 15.524 1.00 79.25 144 ALA A O 1
ATOM 1117 N N . ASP A 1 145 ? -14.688 -1.948 15.525 1.00 76.50 145 ASP A N 1
ATOM 1118 C CA . ASP A 1 145 ? -14.134 -1.137 16.619 1.00 76.50 145 ASP A CA 1
ATOM 1119 C C . ASP A 1 145 ? -12.665 -0.720 16.403 1.00 76.50 145 ASP A C 1
ATOM 1121 O O . ASP A 1 145 ? -12.351 0.374 15.926 1.00 76.50 145 ASP A O 1
ATOM 1125 N N . THR A 1 146 ? -11.740 -1.593 16.809 1.00 74.12 146 THR A N 1
ATOM 1126 C CA . THR A 1 146 ? -10.292 -1.368 16.795 1.00 74.12 146 THR A CA 1
ATOM 1127 C C . THR A 1 146 ? -9.488 -2.439 16.082 1.00 74.12 146 THR A C 1
ATOM 1129 O O . THR A 1 146 ? -8.273 -2.299 15.962 1.00 74.12 146 THR A O 1
ATOM 1132 N N . GLN A 1 147 ? -10.150 -3.485 15.593 1.00 80.44 147 GLN A N 1
ATOM 1133 C CA . GLN A 1 147 ? -9.517 -4.623 14.944 1.00 80.44 147 GLN A CA 1
ATOM 1134 C C . GLN A 1 147 ? -10.106 -4.828 13.554 1.00 80.44 147 GLN A C 1
ATOM 1136 O O . GLN A 1 147 ? -11.243 -4.447 13.267 1.00 80.44 147 GLN A O 1
ATOM 1141 N N . LEU A 1 148 ? -9.317 -5.448 12.685 1.00 90.25 148 LEU A N 1
ATOM 1142 C CA . LEU A 1 148 ? -9.798 -5.871 11.381 1.00 90.25 148 LEU A CA 1
ATOM 1143 C C . LEU A 1 148 ? -10.365 -7.282 11.458 1.00 90.25 148 LEU A C 1
ATOM 1145 O O . LEU A 1 148 ? -9.761 -8.186 12.035 1.00 90.25 148 LEU A O 1
ATOM 1149 N N . GLN A 1 149 ? -11.515 -7.473 10.825 1.00 91.44 149 GLN A N 1
ATOM 1150 C CA . GLN A 1 149 ? -12.067 -8.786 10.554 1.00 91.44 149 GLN A CA 1
ATOM 1151 C C . GLN A 1 149 ? -11.861 -9.103 9.077 1.00 91.44 149 GLN A C 1
ATOM 1153 O O . GLN A 1 149 ? -12.458 -8.449 8.223 1.00 91.44 149 GLN A O 1
ATOM 1158 N N . HIS A 1 150 ? -11.051 -10.120 8.771 1.00 93.69 150 HIS A N 1
ATOM 1159 C CA . HIS A 1 150 ? -10.939 -10.628 7.402 1.00 93.69 150 HIS A CA 1
ATOM 1160 C C . HIS A 1 150 ? -12.286 -11.183 6.935 1.00 93.69 150 HIS A C 1
ATOM 1162 O O . HIS A 1 150 ? -13.008 -11.840 7.692 1.00 93.69 150 HIS A O 1
ATOM 1168 N N . ARG A 1 151 ? -12.654 -10.858 5.699 1.00 93.31 151 ARG A N 1
ATOM 1169 C CA . ARG A 1 151 ? -13.943 -11.214 5.098 1.00 93.31 151 ARG A CA 1
ATOM 1170 C C . ARG A 1 151 ? -13.758 -12.115 3.905 1.00 93.31 151 ARG A C 1
ATOM 1172 O O . ARG A 1 151 ? -14.518 -13.065 3.739 1.00 93.31 151 ARG A O 1
ATOM 1179 N N . GLU A 1 152 ? -12.798 -11.778 3.057 1.00 95.00 152 GLU A N 1
ATOM 1180 C CA . GLU A 1 152 ? -12.618 -12.465 1.797 1.00 95.00 152 GLU A CA 1
ATOM 1181 C C . GLU A 1 152 ? -11.228 -12.238 1.213 1.00 95.00 152 GLU A C 1
ATOM 1183 O O . GLU A 1 152 ? -10.706 -11.128 1.244 1.00 95.00 152 GLU A O 1
ATOM 1188 N N . THR A 1 153 ? -10.697 -13.290 0.598 1.00 96.62 153 THR A N 1
ATOM 1189 C CA . THR A 1 153 ? -9.547 -13.240 -0.302 1.00 96.62 153 THR A CA 1
ATOM 1190 C C . THR A 1 153 ? -10.054 -13.370 -1.734 1.00 96.62 153 THR A C 1
ATOM 1192 O O . THR A 1 153 ? -10.686 -14.368 -2.088 1.00 96.62 153 THR A O 1
ATOM 1195 N N . ILE A 1 154 ? -9.783 -12.376 -2.575 1.00 97.50 154 ILE A N 1
ATOM 1196 C CA . ILE A 1 154 ? -10.109 -12.405 -4.003 1.00 97.50 154 ILE A CA 1
ATOM 1197 C C . ILE A 1 154 ? -8.831 -12.670 -4.787 1.00 97.50 154 ILE A C 1
ATOM 1199 O O . ILE A 1 154 ? -7.852 -11.944 -4.650 1.00 97.50 154 ILE A O 1
ATOM 1203 N N . THR A 1 155 ? -8.868 -13.674 -5.656 1.00 96.94 155 THR A N 1
ATOM 1204 C CA . THR A 1 155 ? -7.813 -13.964 -6.632 1.00 96.94 155 THR A CA 1
ATOM 1205 C C . THR A 1 155 ? -8.412 -13.934 -8.032 1.00 96.94 155 THR A C 1
ATOM 1207 O O . THR A 1 155 ? -9.584 -14.268 -8.218 1.00 96.94 155 THR A O 1
ATOM 1210 N N . ASP A 1 156 ? -7.626 -13.516 -9.021 1.00 96.06 156 ASP A N 1
ATOM 1211 C CA . ASP A 1 156 ? -8.064 -13.474 -10.414 1.00 96.06 156 ASP A CA 1
ATOM 1212 C C . ASP A 1 156 ? -6.861 -13.659 -11.361 1.00 96.06 156 ASP A C 1
ATOM 1214 O O . ASP A 1 156 ? -5.798 -13.092 -11.105 1.00 96.06 156 ASP A O 1
ATOM 1218 N N . PRO A 1 157 ? -6.984 -14.408 -12.477 1.00 94.94 157 PRO A N 1
ATOM 1219 C CA . PRO A 1 157 ? -5.916 -14.535 -13.474 1.00 94.94 157 PRO A CA 1
ATOM 1220 C C . PRO A 1 157 ? -5.443 -13.213 -14.101 1.00 94.94 157 PRO A C 1
ATOM 1222 O O . PRO A 1 157 ? -4.372 -13.184 -14.719 1.00 94.94 157 PRO A O 1
ATOM 1225 N N . LEU A 1 158 ? -6.238 -12.144 -14.002 1.00 94.75 158 LEU A N 1
ATOM 1226 C CA . LEU A 1 158 ? -5.898 -10.788 -14.432 1.00 94.75 158 LEU A CA 1
ATOM 1227 C C . LEU A 1 158 ? -5.027 -10.034 -13.414 1.00 94.75 158 LEU A C 1
ATOM 1229 O O . LEU A 1 158 ? -4.508 -8.968 -13.748 1.00 94.75 158 LEU A O 1
ATOM 1233 N N . PHE A 1 159 ? -4.833 -10.563 -12.202 1.00 95.38 159 PHE A N 1
ATOM 1234 C CA . PHE A 1 159 ? -3.894 -10.017 -11.221 1.00 95.38 159 PHE A CA 1
ATOM 1235 C C . PHE A 1 159 ? -2.484 -10.459 -11.599 1.00 95.38 159 PHE A C 1
ATOM 1237 O O . PHE A 1 159 ? -2.010 -11.523 -11.210 1.00 95.38 159 PHE A O 1
ATOM 1244 N N . LYS A 1 160 ? -1.845 -9.652 -12.442 1.00 93.38 160 LYS A N 1
ATOM 1245 C CA . LYS A 1 160 ? -0.543 -9.938 -13.043 1.00 93.38 160 LYS A CA 1
ATOM 1246 C C . LYS A 1 160 ? 0.625 -9.428 -12.219 1.00 93.38 160 LYS A C 1
ATOM 1248 O O . LYS A 1 160 ? 1.593 -10.145 -12.011 1.00 93.38 160 LYS A O 1
ATOM 1253 N N . SER A 1 161 ? 0.517 -8.178 -11.801 1.00 94.94 161 SER A N 1
ATOM 1254 C CA . SER A 1 161 ? 1.458 -7.488 -10.926 1.00 94.94 161 SER A CA 1
ATOM 1255 C C . SER A 1 161 ? 0.705 -6.322 -10.298 1.00 94.94 161 SER A C 1
ATOM 1257 O O . SER A 1 161 ? 0.926 -5.169 -10.669 1.00 94.94 161 SER A O 1
ATOM 1259 N N . PRO A 1 162 ? -0.321 -6.613 -9.484 1.00 97.06 162 PRO A N 1
ATOM 1260 C CA . PRO A 1 162 ? -1.180 -5.574 -8.957 1.00 97.06 162 PRO A CA 1
ATOM 1261 C C . PRO A 1 162 ? -0.389 -4.685 -7.992 1.00 97.06 162 PRO A C 1
ATOM 1263 O O . PRO A 1 162 ? 0.314 -5.182 -7.125 1.00 97.06 162 PRO A O 1
ATOM 1266 N N . ASN A 1 163 ? -0.477 -3.376 -8.164 1.00 97.56 163 ASN A N 1
ATOM 1267 C CA . ASN A 1 163 ? 0.267 -2.400 -7.375 1.00 97.56 163 ASN A CA 1
ATOM 1268 C C . ASN A 1 163 ? -0.651 -1.715 -6.365 1.00 97.56 163 ASN A C 1
ATOM 1270 O O . ASN A 1 163 ? -0.430 -1.802 -5.162 1.00 97.56 163 ASN A O 1
ATOM 1274 N N . ASP A 1 164 ? -1.737 -1.143 -6.882 1.00 98.06 164 ASP A N 1
ATOM 1275 C CA . ASP A 1 164 ? -2.727 -0.411 -6.104 1.00 98.06 164 ASP A CA 1
ATOM 1276 C C . ASP A 1 164 ? -4.145 -0.612 -6.671 1.00 98.06 164 ASP A C 1
ATOM 1278 O O . ASP A 1 164 ? -4.327 -1.118 -7.790 1.00 98.06 164 ASP A O 1
ATOM 1282 N N . LEU A 1 165 ? -5.163 -0.285 -5.878 1.00 98.38 165 LEU A N 1
ATOM 1283 C CA . LEU A 1 165 ? -6.565 -0.507 -6.188 1.00 98.38 165 LEU A CA 1
ATOM 1284 C C . LEU A 1 165 ? -7.442 0.672 -5.740 1.00 98.38 165 LEU A C 1
ATOM 1286 O O . LEU A 1 165 ? -7.136 1.381 -4.797 1.00 98.38 165 LEU A O 1
ATOM 1290 N N . ALA A 1 166 ? -8.598 0.842 -6.381 1.00 98.44 166 ALA A N 1
ATOM 1291 C CA . ALA A 1 166 ? -9.608 1.814 -5.958 1.00 98.44 166 ALA A CA 1
ATOM 1292 C C . ALA A 1 166 ? -10.950 1.122 -5.713 1.00 98.44 166 ALA A C 1
ATOM 1294 O O . ALA A 1 166 ? -11.581 0.625 -6.656 1.00 98.44 166 ALA A O 1
ATOM 1295 N N . ALA A 1 167 ? -11.399 1.090 -4.458 1.00 98.00 167 ALA A N 1
ATOM 1296 C CA . ALA A 1 167 ? -12.663 0.481 -4.070 1.00 98.00 167 ALA A CA 1
ATOM 1297 C C . ALA A 1 167 ? -13.862 1.353 -4.480 1.00 98.00 167 AL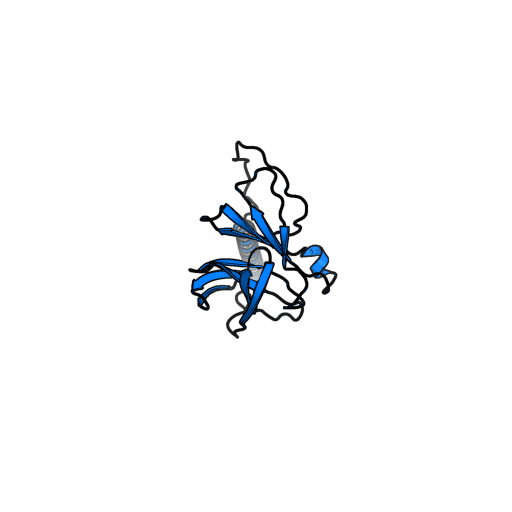A A C 1
ATOM 1299 O O . ALA A 1 167 ? -13.919 2.550 -4.218 1.00 98.00 167 ALA A O 1
ATOM 1300 N N . ILE A 1 168 ? -14.861 0.739 -5.120 1.00 97.31 168 ILE A N 1
ATOM 1301 C CA . ILE A 1 168 ? -16.079 1.417 -5.616 1.00 97.31 168 ILE A CA 1
ATOM 1302 C C . ILE A 1 168 ? -17.374 0.698 -5.201 1.00 97.31 168 ILE A C 1
ATOM 1304 O O . ILE A 1 168 ? -18.472 0.946 -5.714 1.00 97.31 168 ILE A O 1
ATOM 1308 N N . GLY A 1 169 ? -17.260 -0.277 -4.307 1.00 96.25 169 GLY A N 1
ATOM 1309 C CA . GLY A 1 169 ? -18.387 -0.990 -3.730 1.00 96.25 169 GLY A CA 1
ATOM 1310 C C . GLY A 1 169 ? -17.938 -2.215 -2.943 1.00 96.25 169 GLY A C 1
ATOM 1311 O O . GLY A 1 169 ? -16.772 -2.592 -3.022 1.00 96.25 169 GLY A O 1
ATOM 1312 N N . PRO A 1 170 ? -18.858 -2.886 -2.226 1.00 93.25 170 PRO A N 1
ATOM 1313 C CA . PRO A 1 170 ? -18.512 -3.911 -1.234 1.00 93.25 170 PRO A CA 1
ATOM 1314 C C . PRO A 1 170 ? -17.668 -5.071 -1.774 1.00 93.25 170 PRO A C 1
ATOM 1316 O O . PRO A 1 170 ? -16.978 -5.738 -1.011 1.00 93.25 170 PRO A O 1
ATOM 1319 N N . ARG A 1 171 ? -17.727 -5.309 -3.086 1.00 95.12 171 ARG A N 1
ATOM 1320 C CA . ARG A 1 171 ? -16.941 -6.315 -3.804 1.00 95.12 171 ARG A CA 1
ATOM 1321 C C . ARG A 1 171 ? -16.623 -5.851 -5.234 1.00 95.12 171 ARG A C 1
ATOM 1323 O O . ARG A 1 171 ? -16.759 -6.611 -6.187 1.00 95.12 171 ARG A O 1
ATOM 1330 N N . ARG A 1 172 ? -16.337 -4.556 -5.415 1.00 97.19 172 ARG A N 1
ATOM 1331 C CA . ARG A 1 172 ? -16.021 -3.955 -6.723 1.00 97.19 172 ARG A CA 1
ATOM 1332 C C . ARG A 1 172 ? -14.896 -2.950 -6.564 1.00 97.19 172 ARG A C 1
ATOM 1334 O O . ARG A 1 172 ? -14.993 -2.065 -5.718 1.00 97.19 172 ARG A O 1
ATOM 1341 N N . PHE A 1 173 ? -13.884 -3.062 -7.407 1.00 98.12 173 PHE A N 1
ATOM 1342 C CA . PHE A 1 173 ? -12.709 -2.205 -7.386 1.00 98.12 173 PHE A CA 1
ATOM 1343 C C . PHE A 1 173 ? -12.053 -2.178 -8.767 1.00 98.12 173 PHE A C 1
ATOM 1345 O O . PHE A 1 173 ? -12.268 -3.078 -9.583 1.00 98.12 173 PHE A O 1
ATOM 1352 N N . TYR A 1 174 ? -11.268 -1.137 -9.021 1.00 98.19 174 TYR A N 1
ATOM 1353 C CA . TYR A 1 174 ? -10.295 -1.101 -10.112 1.00 98.19 174 TYR A CA 1
ATOM 1354 C C . TYR A 1 174 ? -8.920 -1.470 -9.571 1.00 98.19 174 TYR A C 1
ATOM 1356 O O . TYR A 1 174 ? -8.660 -1.245 -8.395 1.00 98.19 174 TYR A O 1
ATOM 1364 N N . ILE A 1 175 ? -8.053 -2.017 -10.421 1.00 97.38 175 ILE A N 1
ATOM 1365 C CA . ILE A 1 175 ? -6.698 -2.424 -10.046 1.00 97.38 175 ILE A CA 1
ATOM 1366 C C . ILE A 1 175 ? -5.696 -1.899 -11.075 1.00 97.38 175 ILE A C 1
ATOM 1368 O O . ILE A 1 175 ? -5.939 -1.979 -12.284 1.00 97.38 175 ILE A O 1
ATOM 1372 N N . GLY A 1 176 ? -4.582 -1.350 -10.605 1.00 97.19 176 GLY A N 1
ATOM 1373 C CA . GLY A 1 176 ? -3.433 -0.996 -11.430 1.00 97.19 176 GLY A CA 1
ATOM 1374 C C . GLY A 1 176 ? -2.424 -2.136 -11.421 1.00 97.19 176 GLY A C 1
ATOM 1375 O O . GLY A 1 176 ? -1.969 -2.522 -10.353 1.00 97.19 176 GLY A O 1
ATOM 1376 N N . ASN A 1 177 ? -2.061 -2.674 -12.589 1.00 96.00 177 ASN A N 1
ATOM 1377 C CA . ASN A 1 177 ? -0.926 -3.596 -12.706 1.00 96.00 177 ASN A CA 1
ATOM 1378 C C . ASN A 1 177 ? 0.311 -2.813 -13.173 1.00 96.00 177 ASN A C 1
ATOM 1380 O O . ASN A 1 177 ? 0.255 -2.175 -14.226 1.00 96.00 177 ASN A O 1
ATOM 1384 N N . ASP A 1 178 ? 1.405 -2.843 -12.412 1.00 90.75 178 ASP A N 1
ATOM 1385 C CA . ASP A 1 178 ? 2.603 -2.019 -12.660 1.00 90.75 178 ASP A CA 1
ATOM 1386 C C . ASP A 1 178 ? 3.635 -2.679 -13.589 1.00 90.75 178 ASP A C 1
ATOM 1388 O O . ASP A 1 178 ? 4.402 -1.991 -14.270 1.00 90.75 178 ASP A O 1
ATOM 1392 N N . LEU A 1 179 ? 3.617 -4.008 -13.688 1.00 83.81 179 LEU A N 1
ATOM 1393 C CA . LEU A 1 179 ? 4.395 -4.773 -14.655 1.00 83.81 179 LEU A CA 1
ATOM 1394 C C . LEU A 1 179 ? 3.482 -5.347 -15.738 1.00 83.81 179 LEU A C 1
ATOM 1396 O O . LEU A 1 179 ? 2.438 -5.935 -15.472 1.00 83.81 179 LEU A O 1
ATOM 1400 N N . ALA A 1 180 ? 3.921 -5.228 -16.988 1.00 61.50 180 ALA A N 1
ATOM 1401 C CA . ALA A 1 180 ? 3.180 -5.685 -18.163 1.00 61.50 180 ALA A CA 1
ATOM 1402 C C . ALA A 1 180 ? 3.272 -7.209 -18.421 1.00 61.50 180 ALA A C 1
ATOM 1404 O O . ALA A 1 180 ? 3.306 -7.611 -19.584 1.00 61.50 180 ALA A O 1
ATOM 1405 N N . ARG A 1 181 ? 3.397 -8.056 -17.389 1.00 53.81 181 ARG A N 1
ATOM 1406 C CA . ARG A 1 181 ? 3.644 -9.504 -17.560 1.00 53.81 181 ARG A CA 1
ATOM 1407 C C . ARG A 1 181 ? 2.394 -10.364 -17.469 1.00 53.81 181 ARG A C 1
ATOM 1409 O O . ARG A 1 181 ? 1.549 -10.086 -16.608 1.00 53.81 181 ARG A O 1
#

Secondary structure (DSSP, 8-state):
-HHHHHHHHHHHHHHHHHHHHHHHHHHHHTTTT--------S-----TT--SEEEEEEETTTTEEEEEE--HHHHHH-TT---EEEEEESS-TT--PEEEESSSSSSS--EEEEEEEEETTEEEEEEEE--TTS--EEEEEEEETTEEEEEEEE--TT-SSEEEEEEEETTEEEEEESS--

Sequence (181 aa):
MRKFLIWSGSILLILLLVCSFLVIRFLTSSNYFTTLEPHFAGSCQMLPGVVGAEDLDIDIATGTLYLSALDRRRAGDDPLINGALYRMDLNDPEARPQLIWGGAEPGDFRPHGISLLPQPDGLRIFVINHPSDGSHAVEIFDVADTQLQHRETITDPLFKSPNDLAAIGPRRFYIGNDLAR

Radius of gyration: 23.02 Å; chains: 1; bounding box: 63×44×69 Å

Foldseek 3Di:
DVVVVVVVVVVVVVVVVVVVVVVVVVCVVVCVVDDDDDDDPDDDDDQPDAAAFAEWDAPPVQQKIKTKGFNVVVCVVPLQGATFMWMWRRVDPPTHTDTQDTDDPPHSFHWAAKEWDDDPVFIKIWTWGQHPVRFIWIWIWTDDPRHTDTDDTDGDPVPPAWHYWYDDDPPDIGTDHPDPD

pLDDT: mean 91.58, std 8.22, range [53.81, 98.62]